Protein AF-A0A942UER5-F1 (afdb_monomer_lite)

Structure (mmCIF, N/CA/C/O backbone):
data_AF-A0A942UER5-F1
#
_entry.id   AF-A0A942UER5-F1
#
loop_
_atom_site.group_PDB
_atom_site.id
_atom_site.type_symbol
_atom_site.label_atom_id
_atom_site.label_alt_id
_atom_site.label_comp_id
_atom_site.label_asym_id
_atom_site.label_entity_id
_atom_site.label_seq_id
_atom_site.pdbx_PDB_ins_code
_atom_site.Cartn_x
_atom_site.Cartn_y
_atom_site.Cartn_z
_atom_site.occupancy
_atom_site.B_iso_or_equiv
_atom_site.auth_seq_id
_atom_site.auth_comp_id
_atom_site.auth_asym_id
_atom_site.auth_atom_id
_atom_site.pdbx_PDB_model_num
ATOM 1 N N . MET A 1 1 ? 7.720 14.240 -4.587 1.00 51.81 1 MET A N 1
ATOM 2 C CA . MET A 1 1 ? 7.850 13.876 -6.015 1.00 51.81 1 MET A CA 1
ATOM 3 C C . MET A 1 1 ? 6.428 13.822 -6.551 1.00 51.81 1 MET A C 1
ATOM 5 O O . MET A 1 1 ? 5.612 13.179 -5.912 1.00 51.81 1 MET A O 1
ATOM 9 N N . LEU A 1 2 ? 6.085 14.605 -7.579 1.00 51.47 2 LEU A N 1
ATOM 10 C CA . LEU A 1 2 ? 4.715 14.641 -8.104 1.00 51.47 2 LEU A CA 1
ATOM 11 C C . LEU A 1 2 ? 4.419 13.330 -8.838 1.00 51.47 2 LEU A C 1
ATOM 13 O O . LEU A 1 2 ? 5.166 12.962 -9.744 1.00 51.47 2 LEU A O 1
ATOM 17 N N . TYR A 1 3 ? 3.339 12.662 -8.435 1.00 55.88 3 TYR A N 1
ATOM 18 C CA . TYR A 1 3 ? 2.670 11.620 -9.208 1.00 55.88 3 TYR A CA 1
ATOM 19 C C . TYR A 1 3 ? 2.526 12.084 -10.662 1.00 55.88 3 TYR A C 1
ATOM 21 O O . TYR A 1 3 ? 1.976 13.158 -10.925 1.00 55.88 3 TYR A O 1
ATOM 29 N N . LYS A 1 4 ? 3.058 11.312 -11.610 1.00 65.31 4 LYS A N 1
ATOM 30 C CA . LYS A 1 4 ? 2.851 11.574 -13.032 1.00 65.31 4 LYS A CA 1
ATOM 31 C C . LYS A 1 4 ? 1.654 10.744 -13.466 1.00 65.31 4 LYS A C 1
ATOM 33 O O . LYS A 1 4 ? 1.776 9.543 -13.658 1.00 65.31 4 LYS A O 1
ATOM 38 N N . ALA A 1 5 ? 0.512 11.402 -13.645 1.00 59.78 5 ALA A N 1
ATOM 39 C CA . ALA A 1 5 ? -0.755 10.765 -14.018 1.00 59.78 5 ALA A CA 1
ATOM 40 C C . ALA A 1 5 ? -0.717 9.929 -15.316 1.00 59.78 5 ALA A C 1
ATOM 42 O O . ALA A 1 5 ? -1.652 9.185 -15.580 1.00 59.78 5 ALA A O 1
ATOM 43 N N . ASN A 1 6 ? 0.358 10.036 -16.105 1.00 75.75 6 ASN A N 1
ATOM 44 C CA . ASN A 1 6 ? 0.541 9.310 -17.361 1.00 75.75 6 ASN A CA 1
ATOM 45 C C . ASN A 1 6 ? 1.511 8.122 -17.255 1.00 75.75 6 ASN A C 1
ATOM 47 O O .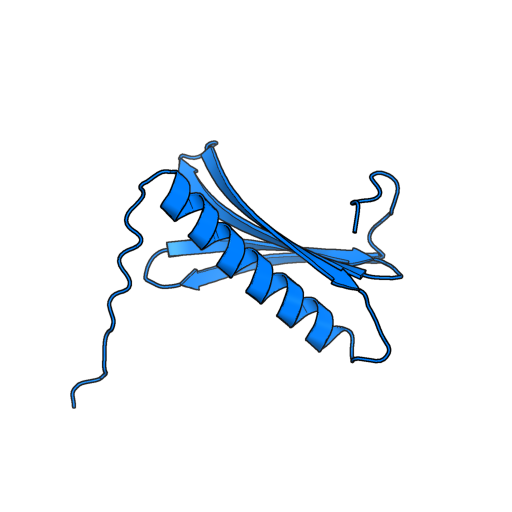 ASN A 1 6 ? 1.765 7.469 -18.266 1.00 75.75 6 ASN A O 1
ATOM 51 N N . ASP A 1 7 ? 2.091 7.854 -16.083 1.00 84.00 7 ASP A N 1
ATOM 52 C CA . ASP A 1 7 ? 2.971 6.699 -15.925 1.00 84.00 7 ASP A CA 1
ATOM 53 C C . ASP A 1 7 ? 2.130 5.416 -15.866 1.00 84.00 7 ASP A C 1
ATOM 55 O O . ASP A 1 7 ? 1.148 5.328 -15.125 1.00 84.00 7 ASP A O 1
ATOM 59 N N . ILE A 1 8 ? 2.527 4.408 -16.644 1.00 88.19 8 ILE A N 1
ATOM 60 C CA . ILE A 1 8 ? 1.885 3.090 -16.658 1.00 88.19 8 ILE A CA 1
ATOM 61 C C . ILE A 1 8 ? 2.649 2.185 -15.680 1.00 88.19 8 ILE A C 1
ATOM 63 O O . ILE A 1 8 ? 3.874 2.080 -15.801 1.00 88.19 8 ILE A O 1
ATOM 67 N N . PRO A 1 9 ? 1.975 1.548 -14.705 1.00 92.44 9 PRO A N 1
ATOM 68 C CA . PRO A 1 9 ? 2.634 0.601 -13.816 1.00 92.44 9 PRO A CA 1
ATOM 69 C C . PRO A 1 9 ? 3.116 -0.621 -14.605 1.00 92.44 9 PRO A C 1
ATOM 71 O O . PRO A 1 9 ? 2.413 -1.126 -15.480 1.00 92.44 9 PRO A O 1
ATOM 74 N N . ILE A 1 10 ? 4.324 -1.090 -14.295 1.00 94.69 10 ILE A N 1
ATOM 75 C CA . ILE A 1 10 ? 4.903 -2.310 -14.878 1.00 94.69 10 ILE A CA 1
ATOM 76 C C . ILE A 1 10 ? 4.463 -3.569 -14.126 1.00 94.69 10 ILE A C 1
ATOM 78 O O . ILE A 1 10 ? 4.488 -4.658 -14.689 1.00 94.69 10 ILE A O 1
ATOM 82 N N . ASP A 1 11 ? 4.077 -3.410 -12.861 1.00 95.69 11 ASP A N 1
ATOM 83 C CA . ASP A 1 11 ?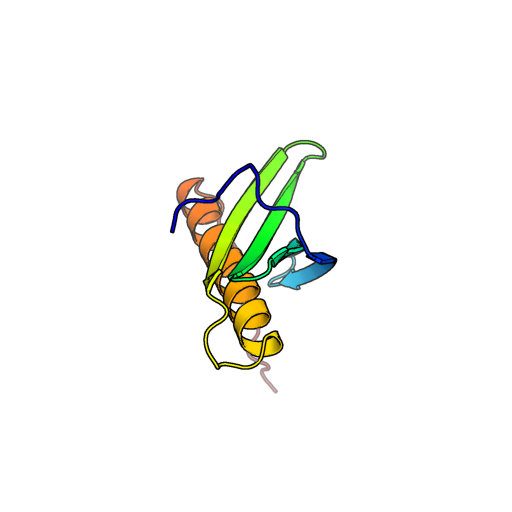 3.540 -4.456 -11.998 1.00 95.69 11 ASP A CA 1
ATOM 84 C C . ASP A 1 11 ? 2.721 -3.802 -10.874 1.00 95.69 11 ASP A C 1
ATOM 86 O O . ASP A 1 11 ? 2.839 -2.596 -10.620 1.00 95.69 11 ASP A O 1
ATOM 90 N N . GLY A 1 12 ? 1.892 -4.578 -10.192 1.00 95.56 12 GLY A N 1
ATOM 91 C CA . GLY A 1 12 ? 1.062 -4.087 -9.106 1.00 95.56 12 GLY A CA 1
ATOM 92 C C . GLY A 1 12 ? 0.200 -5.173 -8.490 1.00 95.56 12 GLY A C 1
ATOM 93 O O . GLY A 1 12 ? 0.082 -6.290 -8.994 1.00 95.56 12 GLY A O 1
ATOM 94 N N . GLY A 1 13 ? -0.427 -4.836 -7.375 1.00 97.19 13 GLY A N 1
ATOM 95 C CA . GLY A 1 13 ? -1.295 -5.774 -6.695 1.00 97.19 13 GLY A CA 1
ATOM 96 C C . GLY A 1 13 ? -2.025 -5.172 -5.515 1.00 97.19 13 GLY A C 1
ATOM 97 O O . GLY A 1 13 ? -1.826 -4.018 -5.133 1.00 97.19 13 GLY A O 1
ATOM 98 N N . VAL A 1 14 ? -2.871 -6.011 -4.931 1.00 97.62 14 VAL A N 1
ATOM 99 C CA . VAL A 1 14 ? -3.647 -5.697 -3.740 1.00 97.62 14 VAL A CA 1
ATOM 100 C C . VAL A 1 14 ? -3.525 -6.839 -2.741 1.00 97.62 14 VAL A C 1
ATOM 102 O O . VAL A 1 14 ? -3.507 -8.012 -3.121 1.00 97.62 14 VAL A O 1
ATOM 105 N N . PHE A 1 15 ? -3.408 -6.505 -1.462 1.00 97.38 15 PHE A N 1
ATOM 106 C CA . PHE A 1 15 ? -3.479 -7.466 -0.369 1.00 97.38 15 PHE A CA 1
ATOM 107 C C . PHE A 1 15 ? -4.013 -6.801 0.895 1.00 97.38 15 PHE A C 1
ATOM 109 O O . PHE A 1 15 ? -3.962 -5.585 1.046 1.00 97.38 15 PHE A O 1
ATOM 116 N N . TRP A 1 16 ? -4.499 -7.617 1.821 1.00 96.94 16 TRP A N 1
ATOM 117 C CA . TRP A 1 16 ? -5.045 -7.152 3.090 1.00 96.94 16 TRP A CA 1
ATOM 118 C C . TRP A 1 16 ? -4.065 -7.432 4.222 1.00 96.94 16 TRP A C 1
ATOM 120 O O . TRP A 1 16 ? -3.414 -8.480 4.244 1.00 96.94 16 TRP A O 1
ATOM 130 N N . ILE A 1 17 ? -3.970 -6.500 5.167 1.00 95.19 17 ILE A N 1
ATOM 131 C CA . ILE A 1 17 ? -3.267 -6.697 6.434 1.00 95.19 17 ILE A CA 1
ATOM 132 C C . ILE A 1 17 ? -4.210 -6.424 7.597 1.00 95.19 17 ILE A C 1
ATOM 134 O O . ILE A 1 17 ? -5.073 -5.551 7.520 1.00 95.19 17 ILE A O 1
ATOM 138 N N . GLU A 1 18 ? -3.994 -7.138 8.694 1.00 93.56 18 GLU A N 1
ATOM 139 C CA . GLU A 1 18 ? -4.617 -6.824 9.972 1.00 93.56 18 GLU A CA 1
ATOM 140 C C . GLU A 1 18 ? -3.594 -6.107 10.858 1.00 93.56 18 GLU A C 1
ATOM 142 O O . GLU A 1 18 ? -2.489 -6.607 11.091 1.00 93.56 18 GLU A O 1
ATOM 147 N N . LEU A 1 19 ? -3.938 -4.916 11.347 1.00 88.06 19 LEU A N 1
ATOM 148 C CA . LEU A 1 19 ? -3.075 -4.139 12.230 1.00 88.06 19 LEU A CA 1
ATOM 149 C C . LEU A 1 19 ? -3.907 -3.484 13.330 1.00 88.06 19 LEU A C 1
ATOM 151 O O . LEU A 1 19 ? -4.763 -2.652 13.057 1.00 88.06 19 LEU A O 1
ATOM 155 N N . SER A 1 20 ? -3.628 -3.826 14.591 1.00 81.00 20 SER A N 1
ATOM 156 C CA . SER A 1 20 ? -4.381 -3.317 15.756 1.00 81.00 20 SER A CA 1
ATOM 157 C C . SER A 1 20 ? -5.903 -3.537 15.642 1.00 81.00 20 SER A C 1
ATOM 159 O O . SER A 1 20 ? -6.680 -2.656 15.994 1.00 81.00 20 SER A O 1
ATOM 161 N N . GLY A 1 21 ? -6.327 -4.690 15.107 1.00 83.81 21 GLY A N 1
ATOM 162 C CA . GLY A 1 21 ? -7.741 -5.036 14.912 1.00 83.81 21 GLY A CA 1
ATOM 163 C C . GLY A 1 21 ? -8.430 -4.317 13.748 1.00 83.81 21 GLY A C 1
ATOM 164 O O . GLY A 1 21 ? -9.645 -4.419 13.603 1.00 83.81 21 GLY A O 1
ATOM 165 N N . MET A 1 22 ? -7.681 -3.587 12.918 1.00 87.00 22 MET A N 1
ATOM 166 C CA . MET A 1 22 ? -8.203 -2.974 11.699 1.00 87.00 22 MET A CA 1
ATOM 167 C C . MET A 1 22 ? -7.768 -3.780 10.484 1.00 87.00 22 MET A C 1
ATOM 169 O O . MET A 1 22 ? -6.583 -4.092 10.335 1.00 87.00 22 MET A O 1
ATOM 173 N N . ASN A 1 23 ? -8.719 -4.036 9.592 1.00 92.75 23 ASN A N 1
ATOM 174 C CA . ASN A 1 23 ? -8.434 -4.532 8.256 1.00 92.75 23 ASN A CA 1
ATOM 175 C C . ASN A 1 23 ? -8.056 -3.346 7.370 1.00 92.75 23 ASN A C 1
ATOM 177 O O . ASN A 1 23 ? -8.844 -2.415 7.200 1.00 92.75 23 ASN A O 1
ATOM 181 N N . ILE A 1 24 ? -6.837 -3.371 6.843 1.00 95.19 24 ILE A N 1
ATOM 182 C CA . ILE A 1 24 ? -6.296 -2.328 5.975 1.00 95.19 24 ILE A CA 1
ATOM 183 C C . ILE A 1 24 ? -6.017 -2.962 4.618 1.00 95.19 24 ILE A C 1
ATOM 185 O O . ILE A 1 24 ? -5.273 -3.943 4.524 1.00 95.19 24 ILE A O 1
ATOM 189 N N . GLU A 1 25 ? -6.594 -2.389 3.569 1.00 97.31 25 GLU A N 1
ATOM 190 C CA . GLU A 1 25 ? -6.259 -2.754 2.198 1.00 97.31 25 GLU A CA 1
ATOM 191 C C . GLU A 1 25 ? -4.966 -2.048 1.796 1.00 97.31 25 GLU A C 1
ATOM 193 O O . GLU A 1 25 ? -4.846 -0.827 1.915 1.00 97.31 25 GLU A O 1
ATOM 198 N N . ILE A 1 26 ? -3.995 -2.816 1.315 1.00 98.12 26 ILE A N 1
ATOM 199 C CA . ILE A 1 26 ? -2.787 -2.301 0.689 1.00 98.12 26 ILE A CA 1
ATOM 200 C C . ILE A 1 26 ? -2.904 -2.503 -0.811 1.00 98.12 26 ILE A C 1
ATOM 202 O O . ILE A 1 26 ? -2.895 -3.633 -1.298 1.00 98.12 26 ILE A O 1
ATOM 206 N N . PHE A 1 27 ? -2.930 -1.398 -1.541 1.00 97.88 27 PHE A N 1
ATOM 207 C CA . PHE A 1 27 ? -2.775 -1.384 -2.987 1.00 97.88 27 PHE A CA 1
ATOM 208 C C . PHE A 1 27 ? -1.392 -0.831 -3.327 1.00 97.88 27 PHE A C 1
ATOM 210 O O . PHE A 1 27 ? -0.937 0.143 -2.723 1.00 97.88 27 PHE A O 1
ATOM 217 N N . TYR A 1 28 ? -0.691 -1.456 -4.270 1.00 97.25 28 TYR A N 1
ATOM 218 C CA . TYR A 1 28 ? 0.625 -0.998 -4.697 1.00 97.25 28 TYR A CA 1
ATOM 219 C C . TYR A 1 28 ? 0.804 -1.081 -6.207 1.00 97.25 28 TYR A C 1
ATOM 221 O O . TYR A 1 28 ? 0.315 -1.996 -6.864 1.00 97.25 28 TYR A O 1
ATOM 229 N N . ASN A 1 29 ? 1.590 -0.143 -6.723 1.00 96.25 29 ASN A N 1
ATOM 230 C CA . ASN A 1 29 ? 2.041 -0.099 -8.103 1.00 96.25 29 ASN A CA 1
ATOM 231 C C . ASN A 1 29 ? 3.561 0.046 -8.139 1.00 96.25 29 ASN A C 1
ATOM 233 O O . ASN A 1 29 ? 4.154 0.829 -7.388 1.00 96.25 29 ASN A O 1
ATOM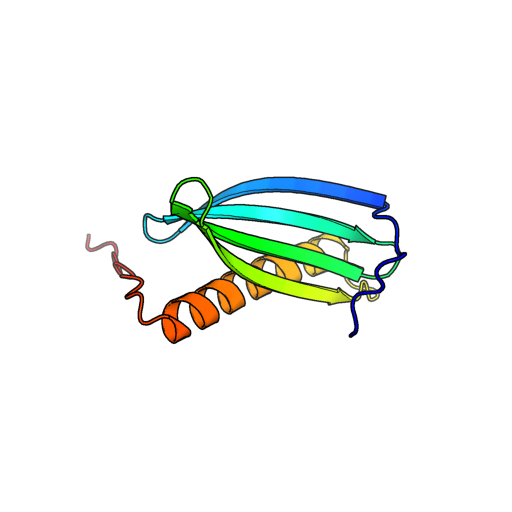 237 N N . ILE A 1 30 ? 4.190 -0.685 -9.048 1.00 94.81 30 ILE A N 1
ATOM 238 C CA . ILE A 1 30 ? 5.605 -0.567 -9.371 1.00 94.81 30 ILE A CA 1
ATOM 239 C C . ILE A 1 30 ? 5.689 0.112 -10.731 1.00 94.81 30 ILE A C 1
ATOM 241 O O . ILE A 1 30 ? 5.107 -0.348 -11.709 1.00 94.81 30 ILE A O 1
ATOM 245 N N . TYR A 1 31 ? 6.422 1.213 -10.788 1.00 93.25 31 TYR A N 1
ATOM 246 C CA . TYR A 1 31 ? 6.745 1.933 -12.010 1.00 93.25 31 TYR A CA 1
ATOM 247 C C . TYR A 1 31 ? 8.226 1.751 -12.325 1.00 93.25 31 TYR A C 1
ATOM 249 O O . TYR A 1 31 ? 8.999 1.285 -11.490 1.00 93.25 31 TYR A O 1
ATOM 257 N N . GLU A 1 32 ? 8.648 2.177 -13.514 1.00 91.19 32 GLU A N 1
ATOM 258 C CA . GLU A 1 32 ? 10.047 2.061 -13.947 1.00 91.19 32 GLU A CA 1
ATOM 259 C C . GLU A 1 32 ? 11.035 2.700 -12.951 1.00 91.19 32 GLU A C 1
ATOM 261 O O . GLU A 1 32 ? 12.119 2.172 -12.718 1.00 91.19 32 GLU A O 1
ATOM 266 N N . ASN A 1 33 ? 10.649 3.818 -12.324 1.00 91.56 33 ASN A N 1
ATOM 267 C CA . ASN A 1 33 ? 11.554 4.633 -11.508 1.00 91.56 33 ASN A CA 1
ATOM 268 C C . ASN A 1 33 ? 11.127 4.794 -10.039 1.00 91.56 33 ASN A C 1
ATOM 270 O O . ASN A 1 33 ? 11.839 5.442 -9.266 1.00 91.56 33 ASN A O 1
ATOM 274 N N . TYR A 1 34 ? 9.974 4.261 -9.633 1.00 92.94 34 TYR A N 1
ATOM 275 C CA . TYR A 1 34 ? 9.452 4.400 -8.270 1.00 92.94 34 TYR A CA 1
ATOM 276 C C . TYR A 1 34 ? 8.404 3.334 -7.944 1.00 92.94 34 TYR A C 1
ATOM 278 O O . TYR A 1 34 ? 7.813 2.725 -8.831 1.00 92.94 34 TYR A O 1
ATOM 286 N N . THR A 1 35 ? 8.151 3.139 -6.658 1.00 94.81 35 THR A N 1
ATOM 287 C CA . THR A 1 35 ? 7.009 2.388 -6.139 1.00 94.81 35 THR A CA 1
ATOM 288 C C . THR A 1 35 ? 6.000 3.351 -5.526 1.00 94.81 35 THR A C 1
ATOM 290 O O . THR A 1 35 ? 6.369 4.394 -4.986 1.00 94.81 35 THR A O 1
ATOM 293 N N . LEU A 1 36 ? 4.724 3.004 -5.619 1.00 95.25 36 LEU A N 1
ATOM 294 C CA . LEU A 1 36 ? 3.600 3.689 -4.992 1.00 95.25 36 LEU A CA 1
ATOM 295 C C . LEU A 1 36 ? 2.860 2.664 -4.141 1.00 95.25 36 LEU A C 1
ATOM 297 O O . LEU A 1 36 ? 2.605 1.556 -4.609 1.00 95.25 36 LEU A O 1
ATOM 301 N N . ALA A 1 37 ? 2.485 3.040 -2.926 1.00 97.38 37 ALA A N 1
ATOM 302 C CA . ALA A 1 37 ? 1.548 2.269 -2.125 1.00 97.38 37 ALA A CA 1
ATOM 303 C C . ALA A 1 37 ? 0.469 3.180 -1.540 1.00 97.38 37 ALA A C 1
ATOM 305 O O . ALA A 1 37 ? 0.740 4.326 -1.167 1.00 97.38 37 ALA A O 1
ATOM 306 N N . THR A 1 38 ? -0.736 2.641 -1.422 1.00 97.75 38 THR A N 1
ATOM 307 C CA . THR A 1 38 ? -1.848 3.222 -0.677 1.00 97.75 38 THR A CA 1
ATOM 308 C C . THR A 1 38 ? -2.312 2.237 0.386 1.00 97.75 38 THR A C 1
ATOM 310 O O . THR A 1 38 ? -2.355 1.032 0.146 1.00 97.75 38 THR A O 1
ATOM 313 N N . ALA A 1 39 ? -2.641 2.758 1.562 1.00 97.44 39 ALA A N 1
ATOM 314 C CA . ALA A 1 39 ? -3.217 2.014 2.669 1.00 97.44 39 ALA A CA 1
ATOM 315 C C . ALA A 1 39 ? -4.605 2.585 2.961 1.00 97.44 39 ALA A C 1
ATOM 317 O O . ALA A 1 39 ? -4.711 3.752 3.346 1.00 97.44 39 ALA A O 1
ATOM 318 N N . SER A 1 40 ? -5.640 1.773 2.778 1.00 95.88 40 SER A N 1
ATOM 319 C CA . SER A 1 40 ? -7.039 2.180 2.901 1.00 95.88 40 SER A CA 1
ATOM 320 C C . SER A 1 40 ? -7.687 1.493 4.097 1.00 95.88 40 SER A C 1
ATOM 322 O O . SER A 1 40 ? -7.681 0.266 4.199 1.00 95.88 40 SER A O 1
ATOM 324 N N . TYR A 1 41 ? -8.261 2.285 5.000 1.00 93.94 41 TYR A N 1
ATOM 325 C CA . TYR A 1 41 ? -9.149 1.795 6.052 1.00 93.94 41 TYR A CA 1
ATOM 326 C C . TYR A 1 41 ? -10.589 2.170 5.713 1.00 93.94 41 TYR A C 1
ATOM 328 O O . TYR A 1 41 ? -10.917 3.357 5.663 1.00 93.94 41 TYR A O 1
ATOM 336 N N . TYR A 1 42 ? -11.429 1.161 5.498 1.00 89.19 42 TYR A N 1
ATOM 337 C CA . TYR A 1 42 ? -12.849 1.318 5.193 1.00 89.19 42 TYR A CA 1
ATOM 338 C C . TYR A 1 42 ? -13.651 1.341 6.490 1.00 89.19 42 TYR A C 1
ATOM 340 O O . TYR A 1 42 ? -13.591 0.398 7.279 1.00 89.19 42 TYR A O 1
ATOM 348 N N . TYR A 1 43 ? -14.386 2.428 6.721 1.00 80.62 43 TYR A N 1
ATOM 349 C CA . TYR A 1 43 ? -15.291 2.555 7.869 1.00 80.62 43 TYR A CA 1
ATOM 350 C C . TYR A 1 43 ? -16.771 2.480 7.462 1.00 80.62 43 TYR A C 1
ATOM 352 O O . TYR A 1 43 ? -17.613 2.240 8.325 1.00 80.62 43 TYR A O 1
ATOM 360 N N . TRP A 1 44 ? -17.056 2.607 6.161 1.00 78.75 44 TRP A N 1
ATOM 361 C CA . TRP A 1 44 ? -18.300 2.229 5.482 1.00 78.75 44 TRP A CA 1
ATOM 362 C C . TRP A 1 44 ? -17.968 1.668 4.092 1.00 78.75 44 TRP A C 1
ATOM 364 O O . TRP A 1 44 ? -16.840 1.824 3.628 1.00 78.75 44 TRP A O 1
ATOM 374 N N . ASP A 1 45 ? -18.945 1.049 3.423 1.00 74.31 45 ASP A N 1
ATOM 375 C CA . ASP A 1 45 ? -18.744 0.386 2.122 1.00 74.31 45 ASP A CA 1
ATOM 376 C C . ASP A 1 45 ? -18.127 1.309 1.052 1.00 74.31 45 ASP A C 1
ATOM 378 O O . ASP A 1 45 ? -17.318 0.858 0.245 1.00 74.31 45 ASP A O 1
ATOM 382 N N . GLU A 1 46 ? -18.465 2.602 1.066 1.00 76.69 46 GLU A N 1
ATOM 383 C CA . GLU A 1 46 ? -17.963 3.587 0.093 1.00 76.69 46 GLU A CA 1
ATOM 384 C C . GLU A 1 46 ? -16.962 4.587 0.692 1.00 76.69 46 GLU A C 1
ATOM 386 O O . GLU A 1 46 ? -16.284 5.302 -0.049 1.00 76.69 46 GLU A O 1
ATOM 391 N N . ASP A 1 47 ? -16.817 4.612 2.020 1.00 80.62 47 ASP A N 1
ATOM 392 C CA . ASP A 1 47 ? -15.987 5.598 2.700 1.00 80.62 47 ASP A CA 1
ATOM 393 C C . ASP A 1 47 ? -14.722 4.975 3.287 1.00 80.62 47 ASP A C 1
ATOM 395 O O . ASP A 1 47 ? -14.751 4.066 4.127 1.00 80.62 47 ASP A O 1
ATOM 399 N N . SER A 1 48 ? -13.584 5.545 2.895 1.00 89.06 48 SER A N 1
ATOM 400 C CA . SER A 1 48 ? -12.278 5.147 3.401 1.00 89.06 48 SER A CA 1
ATOM 401 C C . SER A 1 48 ? -11.422 6.338 3.804 1.00 89.06 48 SER A C 1
ATOM 403 O O . SER A 1 48 ? -11.581 7.466 3.334 1.00 89.06 48 SER A O 1
ATOM 405 N N . ILE A 1 49 ? -10.482 6.067 4.700 1.00 90.62 49 ILE A N 1
ATOM 406 C CA . ILE A 1 49 ? -9.351 6.946 4.968 1.00 90.62 49 ILE A CA 1
ATOM 407 C C . ILE A 1 49 ? -8.152 6.325 4.280 1.00 90.62 49 ILE A C 1
ATOM 409 O O . ILE A 1 49 ? -7.911 5.128 4.428 1.00 90.62 49 ILE A O 1
ATOM 413 N N . VAL A 1 50 ? -7.415 7.142 3.532 1.00 94.56 50 VAL A N 1
ATOM 414 C CA . VAL A 1 50 ? -6.327 6.668 2.682 1.00 94.56 50 VAL A CA 1
ATOM 415 C C . VAL A 1 50 ? -5.028 7.354 3.071 1.00 94.56 50 VAL A C 1
ATOM 417 O O . VAL A 1 50 ? -4.925 8.580 3.072 1.00 94.56 50 VAL A O 1
ATOM 420 N N . GLY A 1 51 ? -4.018 6.548 3.375 1.00 96.06 51 GLY A N 1
ATOM 421 C CA . GLY A 1 51 ? -2.623 6.962 3.402 1.00 96.06 51 GLY A CA 1
ATOM 422 C C . GLY A 1 51 ? -1.929 6.593 2.099 1.00 96.06 51 GLY A C 1
ATOM 423 O O . GLY A 1 51 ? -2.229 5.559 1.511 1.00 96.06 51 GLY A O 1
ATOM 424 N N . MET A 1 52 ? -0.982 7.410 1.646 1.00 96.94 52 MET A N 1
ATOM 425 C CA . MET A 1 52 ? -0.257 7.184 0.392 1.00 96.94 52 MET A CA 1
ATOM 426 C C . MET A 1 52 ? 1.223 7.495 0.567 1.00 96.94 52 MET A C 1
ATOM 428 O O . MET A 1 52 ? 1.557 8.474 1.226 1.00 96.94 52 MET A O 1
ATOM 432 N N . GLU A 1 53 ? 2.102 6.711 -0.050 1.00 96.50 53 GLU A N 1
ATOM 433 C CA . GLU A 1 53 ? 3.542 6.981 -0.086 1.00 96.50 53 GLU A CA 1
ATOM 434 C C . GLU A 1 53 ? 4.156 6.564 -1.425 1.00 96.50 53 GLU A C 1
ATOM 436 O O . GLU A 1 53 ? 3.739 5.575 -2.034 1.00 96.50 53 GLU A O 1
ATOM 441 N N . THR A 1 54 ? 5.184 7.296 -1.856 1.00 94.50 5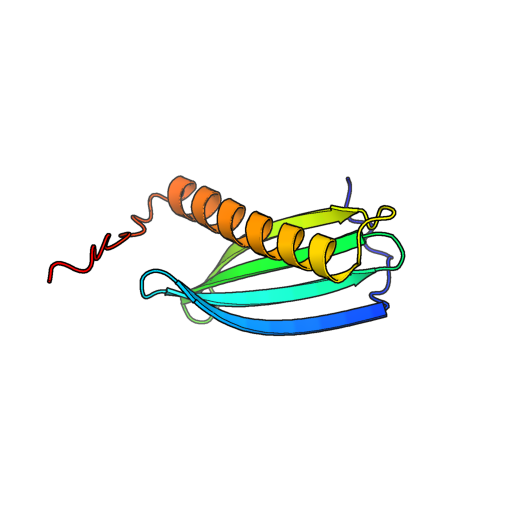4 THR A N 1
ATOM 442 C CA . THR A 1 54 ? 5.970 6.972 -3.053 1.00 94.50 54 THR A CA 1
ATOM 443 C C . THR A 1 54 ? 7.448 6.888 -2.723 1.00 94.50 54 THR A C 1
ATOM 445 O O . THR A 1 54 ? 7.981 7.800 -2.096 1.00 94.50 54 THR A O 1
ATOM 448 N N . GLU A 1 55 ? 8.140 5.872 -3.228 1.00 93.25 55 GLU A N 1
ATOM 449 C CA . GLU A 1 55 ? 9.583 5.720 -3.029 1.00 93.25 55 GLU A CA 1
ATOM 450 C C . GLU A 1 55 ? 10.316 5.568 -4.361 1.00 93.25 55 GLU A C 1
ATOM 452 O O . GLU A 1 55 ? 9.956 4.703 -5.159 1.00 93.25 55 GLU A O 1
ATOM 457 N N . PRO A 1 56 ? 11.365 6.363 -4.634 1.00 92.25 56 PRO A N 1
ATOM 458 C CA . PRO A 1 56 ? 12.151 6.194 -5.845 1.00 92.25 56 PRO A CA 1
ATOM 459 C C . PRO A 1 56 ? 12.909 4.861 -5.819 1.00 92.25 56 PRO A C 1
ATOM 461 O O . PRO A 1 56 ? 13.558 4.514 -4.828 1.00 92.25 56 PRO A O 1
ATOM 464 N N . ILE A 1 57 ? 12.918 4.156 -6.950 1.00 89.06 57 ILE A N 1
ATOM 465 C CA . ILE A 1 57 ? 13.762 2.978 -7.155 1.00 89.06 57 ILE A CA 1
ATOM 466 C C . ILE A 1 57 ? 15.181 3.485 -7.422 1.00 89.06 57 ILE A C 1
ATOM 468 O O . ILE A 1 57 ? 15.579 3.798 -8.541 1.00 89.06 57 ILE A O 1
ATOM 472 N N . ARG A 1 58 ? 15.950 3.653 -6.347 1.00 82.00 58 ARG A N 1
ATOM 473 C CA . ARG A 1 58 ? 17.406 3.860 -6.417 1.00 82.00 58 ARG A CA 1
ATOM 474 C C . ARG A 1 58 ? 18.076 2.485 -6.393 1.00 82.00 58 ARG A C 1
ATOM 476 O O . ARG A 1 58 ? 17.389 1.493 -6.232 1.00 82.00 58 ARG A O 1
ATOM 483 N N . ARG A 1 59 ? 19.409 2.393 -6.512 1.00 66.56 59 ARG A N 1
ATOM 484 C CA . ARG A 1 59 ? 20.197 1.126 -6.507 1.00 66.56 59 ARG A CA 1
ATOM 485 C C . ARG A 1 59 ? 19.906 0.135 -5.345 1.00 66.56 59 ARG A C 1
ATOM 487 O O . ARG A 1 59 ? 20.495 -0.939 -5.298 1.00 66.56 59 ARG A O 1
ATOM 494 N N . SER A 1 60 ? 19.039 0.491 -4.401 1.00 60.16 60 SER A N 1
ATOM 495 C CA . SER A 1 60 ? 18.329 -0.397 -3.482 1.00 60.16 60 SER A CA 1
ATOM 496 C C . SER A 1 60 ? 17.444 -1.418 -4.215 1.00 60.16 60 SER A C 1
ATOM 498 O O . SER A 1 60 ? 16.720 -1.085 -5.142 1.00 60.16 60 SER A O 1
ATOM 500 N N . ASN A 1 61 ? 17.468 -2.668 -3.752 1.00 83.75 61 ASN A N 1
ATOM 501 C CA . ASN A 1 61 ? 16.583 -3.739 -4.220 1.00 83.75 61 ASN A CA 1
ATOM 502 C C . ASN A 1 61 ? 15.103 -3.279 -4.211 1.00 83.75 61 ASN A C 1
ATOM 504 O O . ASN A 1 61 ? 14.645 -2.774 -3.185 1.00 83.75 61 ASN A O 1
ATOM 508 N N . LEU A 1 62 ? 14.378 -3.471 -5.324 1.00 90.25 62 LEU A N 1
ATOM 509 C CA . LEU A 1 62 ? 12.950 -3.152 -5.515 1.00 90.25 62 LEU A CA 1
ATOM 510 C C . LEU A 1 62 ? 12.087 -3.542 -4.307 1.00 90.25 62 LEU A C 1
ATOM 512 O O . LEU A 1 62 ? 11.249 -2.762 -3.857 1.00 90.25 62 LEU A O 1
ATOM 516 N N . THR A 1 63 ? 12.351 -4.710 -3.722 1.00 91.44 63 THR A N 1
AT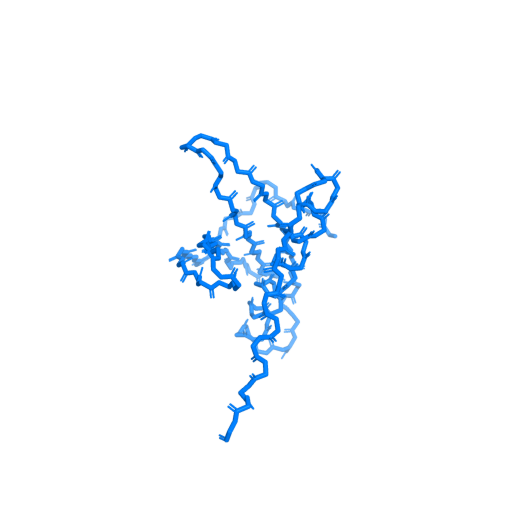OM 517 C CA . THR A 1 63 ? 11.651 -5.207 -2.533 1.00 91.44 63 THR A CA 1
ATOM 518 C C . THR A 1 63 ? 11.736 -4.242 -1.347 1.00 91.44 63 THR A C 1
ATOM 520 O O . THR A 1 63 ? 10.767 -4.079 -0.607 1.00 91.44 63 THR A O 1
ATOM 523 N N . ASN A 1 64 ? 12.879 -3.579 -1.152 1.00 92.94 64 ASN A N 1
ATOM 524 C CA . ASN A 1 64 ? 13.056 -2.605 -0.075 1.00 92.94 64 ASN A CA 1
ATOM 525 C C . ASN A 1 64 ? 12.317 -1.295 -0.370 1.00 92.94 64 ASN A C 1
ATOM 527 O O . ASN A 1 64 ? 11.731 -0.732 0.552 1.00 92.94 64 ASN A O 1
ATOM 531 N N . CYS A 1 65 ? 12.311 -0.837 -1.627 1.00 93.56 65 CYS A N 1
ATOM 532 C CA . CYS A 1 65 ? 11.537 0.337 -2.045 1.00 93.56 65 CYS A CA 1
ATOM 533 C C . CYS A 1 65 ? 10.040 0.104 -1.818 1.00 93.56 65 CYS A C 1
ATOM 535 O O . CYS A 1 65 ? 9.402 0.895 -1.128 1.00 93.56 65 CYS A O 1
ATOM 537 N N . LEU A 1 66 ? 9.517 -1.043 -2.268 1.00 94.38 66 LEU A N 1
ATOM 538 C CA . LEU A 1 66 ? 8.118 -1.414 -2.062 1.00 94.38 66 LEU A CA 1
ATOM 539 C C . LEU A 1 66 ? 7.770 -1.511 -0.572 1.00 94.38 66 LEU A C 1
ATOM 541 O O . LEU A 1 66 ? 6.775 -0.942 -0.131 1.00 94.38 66 LEU A O 1
ATOM 545 N N . ARG A 1 67 ? 8.615 -2.169 0.234 1.00 94.62 67 ARG A N 1
ATOM 546 C CA . ARG A 1 67 ? 8.417 -2.242 1.690 1.00 94.62 67 ARG A CA 1
ATOM 547 C C . ARG A 1 67 ? 8.400 -0.854 2.337 1.00 94.62 67 ARG A C 1
ATOM 549 O O . ARG A 1 67 ? 7.601 -0.630 3.244 1.00 94.62 67 ARG A O 1
ATOM 556 N N . SER A 1 68 ? 9.268 0.057 1.892 1.00 95.19 68 SER A N 1
ATOM 557 C CA . SER A 1 68 ? 9.297 1.438 2.384 1.00 95.19 68 SER A CA 1
ATOM 558 C C . SER A 1 68 ? 8.020 2.187 2.001 1.00 95.19 68 SER A C 1
ATOM 560 O O . SER A 1 68 ? 7.395 2.776 2.880 1.00 95.19 68 SER A O 1
ATOM 562 N N . SER A 1 69 ? 7.551 2.058 0.752 1.00 95.56 69 SER A N 1
ATOM 563 C CA . SER A 1 69 ? 6.276 2.643 0.313 1.00 95.56 69 SER A CA 1
ATOM 564 C C . SER A 1 69 ? 5.102 2.116 1.133 1.00 95.56 69 SER A C 1
ATOM 566 O O . SER A 1 69 ? 4.330 2.905 1.659 1.00 95.56 69 SER A O 1
ATOM 568 N N . VAL A 1 70 ? 4.984 0.799 1.328 1.00 97.12 70 VAL A N 1
ATOM 569 C CA . VAL A 1 70 ? 3.896 0.220 2.138 1.00 97.12 70 VAL A CA 1
ATOM 570 C C . VAL A 1 70 ? 3.946 0.739 3.577 1.00 97.12 70 VAL A C 1
ATOM 572 O O . VAL A 1 70 ? 2.928 1.162 4.122 1.00 97.12 70 VAL A O 1
ATOM 575 N N . LYS A 1 71 ? 5.134 0.770 4.195 1.00 96.31 71 LYS A N 1
ATOM 576 C CA . LYS A 1 71 ? 5.300 1.287 5.559 1.00 96.31 71 LYS A CA 1
ATOM 577 C C . LYS A 1 71 ? 4.919 2.767 5.659 1.00 96.31 71 LYS A C 1
ATOM 579 O O . LYS A 1 71 ? 4.250 3.156 6.614 1.00 96.31 71 LYS A O 1
ATOM 584 N N . GLY A 1 72 ? 5.350 3.589 4.705 1.00 96.88 72 GLY A N 1
ATOM 585 C CA . GLY A 1 72 ? 4.999 5.005 4.670 1.00 96.88 72 GLY A CA 1
ATOM 586 C C . GLY A 1 72 ? 3.507 5.223 4.439 1.00 96.88 72 GLY A C 1
ATOM 587 O O . GLY A 1 72 ? 2.906 6.018 5.153 1.00 96.88 72 GLY A O 1
ATOM 588 N N . ALA A 1 73 ? 2.874 4.446 3.557 1.00 97.62 73 ALA A N 1
ATOM 589 C CA . ALA A 1 73 ? 1.437 4.527 3.305 1.00 97.62 73 ALA A CA 1
ATOM 590 C C . ALA A 1 73 ? 0.624 4.228 4.574 1.00 97.62 73 ALA A C 1
ATOM 592 O O . ALA A 1 73 ? -0.278 4.989 4.912 1.00 97.62 73 ALA A O 1
ATOM 593 N N . VAL A 1 74 ? 0.997 3.195 5.338 1.00 96.62 74 VAL A N 1
ATOM 594 C CA . VAL A 1 74 ? 0.366 2.876 6.633 1.00 96.62 74 VAL A CA 1
ATOM 595 C C . VAL A 1 74 ? 0.594 3.985 7.669 1.00 96.62 74 VAL A C 1
ATOM 597 O O . VAL A 1 74 ? -0.330 4.368 8.383 1.00 96.62 74 VAL A O 1
ATOM 600 N N . ASN A 1 75 ? 1.799 4.557 7.745 1.00 95.50 75 ASN A N 1
ATOM 601 C CA . ASN A 1 75 ? 2.054 5.693 8.639 1.00 95.50 75 ASN A CA 1
ATOM 602 C C . ASN A 1 75 ? 1.211 6.919 8.259 1.00 95.50 75 ASN A C 1
ATOM 604 O 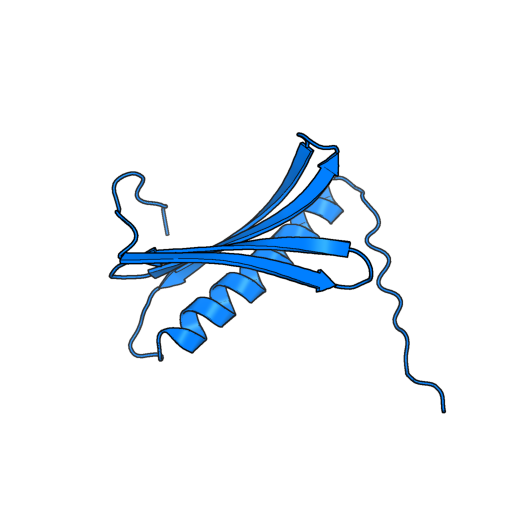O . ASN A 1 75 ? 0.649 7.579 9.134 1.00 95.50 75 ASN A O 1
ATOM 608 N N . ASN A 1 76 ? 1.098 7.208 6.963 1.00 96.31 76 ASN A N 1
ATOM 609 C CA . ASN A 1 76 ? 0.303 8.319 6.454 1.00 96.31 76 ASN A CA 1
ATOM 610 C C . ASN A 1 76 ? -1.192 8.079 6.701 1.00 96.31 76 ASN A C 1
ATOM 612 O O . ASN A 1 76 ? -1.886 9.012 7.094 1.00 96.31 76 ASN A O 1
ATOM 616 N N . LEU A 1 77 ? -1.667 6.832 6.612 1.00 95.25 77 LEU A N 1
ATOM 617 C CA . LEU A 1 77 ? -3.029 6.455 6.996 1.00 95.25 77 LEU A CA 1
ATOM 618 C C . LEU A 1 77 ? -3.295 6.817 8.462 1.00 95.25 77 LEU A C 1
ATOM 620 O O . LEU A 1 77 ? -4.271 7.500 8.760 1.00 95.25 77 LEU A O 1
ATOM 624 N N . PHE A 1 78 ? -2.396 6.452 9.379 1.00 92.50 78 PHE A N 1
ATOM 625 C CA . PHE A 1 78 ? -2.540 6.815 10.791 1.00 92.50 78 PHE A CA 1
ATOM 626 C C . PHE A 1 78 ? -2.546 8.325 11.038 1.00 92.50 78 PHE A C 1
ATOM 628 O O . PHE A 1 78 ? -3.283 8.810 11.902 1.00 92.50 78 PHE A O 1
ATOM 635 N N . ILE A 1 79 ? -1.750 9.082 10.280 1.00 93.06 79 ILE A N 1
ATOM 636 C CA . ILE A 1 79 ? -1.766 10.547 10.333 1.00 93.06 79 ILE A CA 1
ATOM 637 C C . ILE A 1 79 ? -3.137 11.080 9.895 1.00 93.06 79 ILE A C 1
ATOM 639 O O . ILE A 1 79 ? -3.693 11.937 10.586 1.00 93.06 79 ILE A O 1
ATOM 643 N N . GLU A 1 80 ? -3.705 10.566 8.802 1.00 92.69 80 GLU A N 1
ATOM 644 C CA . GLU A 1 80 ? -5.028 10.974 8.316 1.00 92.69 80 GLU A CA 1
ATOM 645 C C . GLU A 1 80 ? -6.153 10.589 9.284 1.00 92.69 80 GLU A C 1
ATOM 647 O O . GLU A 1 80 ? -6.986 11.431 9.624 1.00 92.69 80 GLU A O 1
ATOM 652 N N . MET A 1 81 ? -6.135 9.375 9.839 1.00 91.00 81 MET A N 1
ATOM 653 C CA . MET A 1 81 ? -7.100 8.950 10.864 1.00 91.00 81 MET A CA 1
ATOM 654 C C . MET A 1 81 ? -7.060 9.870 12.091 1.00 91.00 81 MET A C 1
ATOM 656 O O . MET A 1 81 ? -8.101 10.305 12.593 1.00 91.00 81 MET A O 1
ATOM 660 N N . LYS A 1 82 ? -5.854 10.246 12.538 1.00 89.12 82 LYS A N 1
ATOM 661 C CA . LYS A 1 82 ? -5.673 11.182 13.653 1.00 89.12 82 LYS A CA 1
ATOM 662 C C . LYS A 1 82 ? -6.215 12.576 13.330 1.00 89.12 82 LYS A C 1
ATOM 664 O O . LYS A 1 82 ? -6.836 13.190 14.199 1.00 89.12 82 LYS A O 1
ATOM 669 N N . LYS A 1 83 ? -6.012 13.088 12.109 1.00 89.12 83 LYS A N 1
ATOM 670 C CA . LYS A 1 83 ? -6.579 14.379 11.665 1.00 89.12 83 LYS A CA 1
ATOM 671 C C . LYS A 1 83 ? -8.107 14.373 11.710 1.00 89.12 83 LYS A C 1
ATOM 673 O O . LYS A 1 83 ? -8.706 15.376 12.088 1.00 89.12 83 LYS A O 1
ATOM 678 N N . GLN A 1 84 ? -8.719 13.233 11.406 1.00 85.81 84 GLN A N 1
ATOM 679 C CA . GLN A 1 84 ? -10.168 13.028 11.465 1.00 85.81 84 GLN A CA 1
ATOM 680 C C . GLN A 1 84 ? -10.689 12.721 12.881 1.00 85.81 84 GLN A C 1
ATOM 682 O O . GLN A 1 84 ? -11.872 12.451 13.059 1.00 85.81 84 GLN A O 1
ATOM 687 N N . LYS A 1 85 ? -9.830 12.811 13.910 1.00 82.81 85 LYS A N 1
ATOM 688 C CA . LYS A 1 85 ? -10.147 12.537 15.323 1.00 82.81 85 LYS A CA 1
ATOM 689 C C . LYS A 1 85 ? -10.656 11.115 15.587 1.00 82.81 85 LYS A C 1
ATOM 691 O O . LYS A 1 85 ? -11.292 10.882 16.614 1.00 82.81 85 LYS A O 1
ATOM 696 N N . LEU A 1 86 ? -10.341 10.159 14.715 1.00 73.62 86 LEU A N 1
ATOM 697 C CA . LEU A 1 86 ? -10.574 8.750 15.001 1.00 73.62 86 LEU A CA 1
ATOM 698 C C . LEU A 1 86 ? -9.490 8.257 15.962 1.00 73.62 86 LEU A C 1
ATOM 700 O O . LEU A 1 86 ? -8.293 8.367 15.681 1.00 73.62 86 LEU A O 1
ATOM 704 N N . SER A 1 87 ? -9.896 7.736 17.121 1.00 61.59 87 SER A N 1
ATOM 705 C CA . SER A 1 87 ? -8.969 7.090 18.044 1.00 61.59 87 SER A CA 1
ATOM 706 C C . SER A 1 87 ? -8.641 5.691 17.532 1.00 61.59 87 SER A C 1
ATOM 708 O O . SER A 1 87 ? -9.398 4.741 17.710 1.00 61.59 87 SER A O 1
ATOM 710 N N . VAL A 1 88 ? -7.475 5.551 16.907 1.00 57.78 88 VAL A N 1
ATOM 711 C CA . VAL A 1 88 ? -6.892 4.229 16.682 1.00 57.78 88 VAL A CA 1
ATOM 712 C C . VAL A 1 88 ? -6.407 3.714 18.033 1.00 57.78 88 VAL A C 1
ATOM 714 O O . VAL A 1 88 ? -5.406 4.187 18.575 1.00 57.78 88 VAL A O 1
ATOM 717 N N . TRP A 1 89 ? -7.150 2.777 18.618 1.00 48.09 89 TRP A N 1
ATOM 718 C CA . TRP A 1 89 ? -6.727 2.091 19.831 1.00 48.09 89 TRP A CA 1
ATOM 719 C C . TRP A 1 89 ? -5.636 1.083 19.476 1.00 48.09 89 TRP A C 1
ATOM 721 O O . TRP A 1 89 ? -5.906 -0.019 19.013 1.00 48.09 89 TRP A O 1
ATOM 731 N N . HIS A 1 90 ? -4.379 1.449 19.715 1.00 49.03 90 HIS A N 1
ATOM 732 C CA . HIS A 1 90 ? -3.311 0.461 19.781 1.00 49.03 90 HIS A CA 1
ATOM 733 C C . HIS A 1 90 ? -3.449 -0.282 21.109 1.00 49.03 90 HIS A C 1
ATOM 735 O O . HIS A 1 90 ? -3.020 0.225 22.149 1.00 49.03 90 HIS A O 1
ATOM 741 N N . SER A 1 91 ? -4.031 -1.483 21.108 1.00 39.69 91 SER A N 1
ATOM 742 C CA . SER A 1 91 ? -3.806 -2.383 22.234 1.00 39.69 91 SER A CA 1
ATOM 743 C C . SER A 1 91 ? -2.321 -2.743 22.218 1.00 39.69 91 SER A C 1
ATOM 745 O O . SER A 1 91 ? -1.879 -3.575 21.427 1.00 39.69 91 SER A O 1
ATOM 747 N N . GLN A 1 92 ? -1.523 -2.099 23.070 1.00 42.88 92 GLN A N 1
ATOM 748 C CA . GLN A 1 92 ? -0.227 -2.643 23.452 1.00 42.88 92 GLN A CA 1
ATOM 749 C C . GLN A 1 92 ? -0.496 -3.903 24.274 1.00 42.88 92 GLN A C 1
ATOM 751 O O . GLN A 1 92 ? -0.404 -3.892 25.498 1.00 42.88 92 GLN A O 1
ATOM 756 N N . SER A 1 93 ? -0.855 -5.003 23.616 1.00 40.44 93 SER A N 1
ATOM 757 C CA . SER A 1 93 ? -0.693 -6.315 24.216 1.00 40.44 93 SER A CA 1
ATOM 758 C C . SER A 1 93 ? 0.811 -6.563 24.286 1.00 40.44 93 SER A C 1
ATOM 760 O O . SER A 1 93 ? 1.414 -7.127 23.372 1.00 40.44 93 SER A O 1
ATOM 762 N N . LYS A 1 94 ? 1.445 -6.090 25.365 1.00 40.69 94 LYS A N 1
ATOM 763 C CA . LYS A 1 94 ? 2.606 -6.803 25.891 1.00 40.69 94 LYS A CA 1
ATOM 764 C C . LYS A 1 94 ? 2.142 -8.245 26.111 1.00 40.69 94 LYS A C 1
ATOM 766 O O . LYS A 1 94 ? 1.108 -8.427 26.753 1.00 40.69 94 LYS A O 1
ATOM 771 N N . PRO A 1 95 ? 2.858 -9.259 25.609 1.00 40.91 95 PRO A N 1
ATOM 772 C CA . PRO A 1 95 ? 2.733 -10.583 26.180 1.00 40.91 95 PRO A CA 1
ATOM 773 C C . PRO A 1 95 ? 3.248 -10.464 27.618 1.00 40.91 95 PRO A C 1
ATOM 775 O O . PRO A 1 95 ? 4.451 -10.365 27.851 1.00 40.91 95 PRO A O 1
ATOM 778 N N . GLU A 1 96 ? 2.336 -10.357 28.577 1.00 46.56 96 GLU A N 1
ATOM 779 C CA . GLU A 1 96 ? 2.611 -10.811 29.931 1.00 46.56 96 GLU A CA 1
ATOM 780 C C . GLU A 1 96 ? 2.320 -12.309 29.934 1.00 46.56 96 GLU A C 1
ATOM 782 O O . GLU A 1 96 ? 1.157 -12.708 29.854 1.00 46.56 96 GLU A O 1
ATOM 787 N N . LEU A 1 97 ? 3.399 -13.098 29.893 1.00 38.59 97 LEU A N 1
ATOM 788 C CA . LEU A 1 97 ? 3.697 -14.297 30.694 1.00 38.59 97 LEU A CA 1
ATOM 789 C C . LEU A 1 97 ? 4.840 -15.083 30.039 1.00 38.59 97 LEU A C 1
ATOM 791 O O . LEU A 1 97 ? 4.677 -15.538 28.885 1.00 38.59 97 LEU A O 1
#

pLDDT: mean 84.13, std 17.22, range [38.59, 98.12]

Radius of gyration: 14.93 Å; chains: 1; bounding box: 39×29×48 Å

Secondary structure (DSSP, 8-state):
----TTPPPSEEEEEEEEETTEEEEEEEEE-SSEEEEEEEEESSSS-EEEEEEEEE--SS-HHHHHHHHHHHHHHHHHHHHHHTT------------

Foldseek 3Di:
DDDDPPFDFPDWDWDWDADLNFIWIWTKGHTPFKIKIKIWTDPDPPDTQIFIFMFTPDVPDPVVRNVVGRVRRVVRSVVRCVVVVNDSDRPPPDPDD

Sequence (97 aa):
MLYKANDIPIDGGVFWIELSGMNIEIFYNIYENYTLATASYYYWDEDSIVGMETEPIRRSNLTNCLRSSVKGAVNNLFIEMKKQKLSVWHSQSKPEL